Protein AF-E9PGC7-F1 (afdb_monomer_lite)

Secondary structure (DSSP, 8-state):
--HHHHHTSHHHHHHHHHHHHHHHHHHHHHHHHHHHHHHHHHHHHHHHHHHHHHTTTTTGGGS-TTSHHHHHHHHHHHHHHHHHHHHHHHHHHHIIIIIHHHHHHHHHHHHTT-

Radius of gyration: 25.27 Å; chains: 1; bounding box: 54×30×70 Å

Foldseek 3Di:
DCPVVCLPDPVNVVVVVVVLVVVLVVLVVVLVVLLVLLVVLLVQLVVLQCVLPVPVPPDLPPDDCPDPVNVVVPVVSVVSNVSSVVSNVVSVCSVVPVSVVSVVVSVVSVVVVD

pLDDT: mean 88.59, std 13.6, range [52.53, 98.81]

Organism: Homo sapiens (NCBI:txid9606)

Sequence (114 aa):
MGFSSELCSPQGHGVLQQMQEAELRLLEGMRKWMAQRVKSDREYAGLLHHMSLQDSGGQSRAISPDSPISQSWAEITSQTEGLSRLLRQHAEDLNSGPLSKLSLLIRERQQLRK

Structure (mmCIF, N/CA/C/O backbone):
data_AF-E9PGC7-F1
#
_entry.id   AF-E9PGC7-F1
#
loop_
_atom_site.group_PDB
_atom_site.id
_atom_site.type_symbol
_atom_site.label_atom_id
_atom_site.label_alt_id
_atom_site.label_comp_id
_atom_site.label_asym_id
_atom_site.label_entity_id
_atom_site.label_seq_id
_atom_site.pdbx_PDB_ins_code
_atom_site.Cartn_x
_atom_site.Cartn_y
_atom_site.Cartn_z
_atom_site.occupancy
_atom_site.B_iso_or_equiv
_a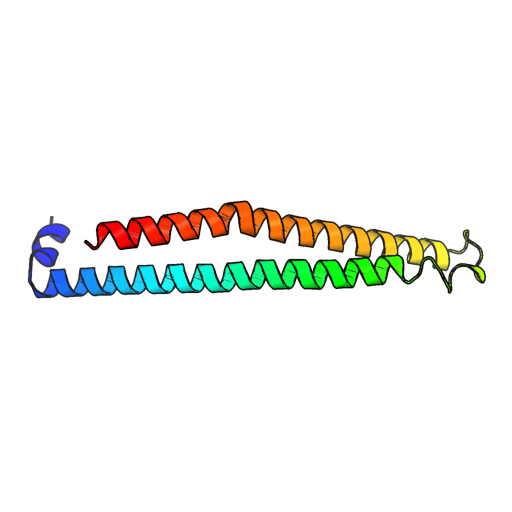tom_site.auth_seq_id
_atom_site.auth_comp_id
_atom_site.auth_asym_id
_atom_site.auth_atom_id
_atom_site.pdbx_PDB_model_num
ATOM 1 N N . MET A 1 1 ? -26.888 -21.642 27.583 1.00 54.94 1 MET A N 1
ATOM 2 C CA . MET A 1 1 ? -26.100 -20.813 26.643 1.00 54.94 1 MET A CA 1
ATOM 3 C C . MET A 1 1 ? -25.238 -19.863 27.477 1.00 54.94 1 MET A C 1
ATOM 5 O O . MET A 1 1 ? -25.781 -18.901 27.998 1.00 54.94 1 MET A O 1
ATOM 9 N N . GLY A 1 2 ? -23.956 -20.182 27.707 1.00 64.19 2 GLY A N 1
ATOM 10 C CA . GLY A 1 2 ? -23.105 -19.515 28.720 1.00 64.19 2 GLY A CA 1
ATOM 11 C C . GLY A 1 2 ? -22.429 -18.208 28.282 1.00 64.19 2 GLY A C 1
ATOM 12 O O . GLY A 1 2 ? -22.041 -17.407 29.126 1.00 64.19 2 GLY A O 1
ATOM 13 N N . PHE A 1 3 ? -22.362 -17.943 26.971 1.00 65.38 3 PHE A N 1
ATOM 14 C CA . PHE A 1 3 ? -21.644 -16.781 26.428 1.00 65.38 3 PHE A CA 1
ATOM 15 C C . PHE A 1 3 ? -22.186 -15.446 26.961 1.00 65.38 3 PHE A C 1
ATOM 17 O O . PHE A 1 3 ? -21.422 -14.553 27.287 1.00 65.38 3 PHE A O 1
ATOM 24 N N . SER A 1 4 ? -23.506 -15.314 27.121 1.00 65.81 4 SER A N 1
ATOM 25 C CA . SER A 1 4 ? -24.095 -14.080 27.654 1.00 65.81 4 SER A CA 1
ATOM 26 C C . SER A 1 4 ? -23.992 -13.977 29.179 1.00 65.81 4 SER A C 1
ATOM 28 O O . SER A 1 4 ? -23.836 -12.875 29.690 1.00 65.81 4 SER A O 1
ATOM 30 N N . SER A 1 5 ? -24.076 -15.086 29.924 1.00 67.69 5 SER A N 1
ATOM 31 C CA . SER A 1 5 ? -24.095 -15.042 31.395 1.00 67.69 5 SER A CA 1
ATOM 32 C C . SER A 1 5 ? -22.724 -14.738 31.999 1.00 67.69 5 SER A C 1
ATOM 34 O O . SER A 1 5 ? -22.646 -14.041 33.005 1.00 67.69 5 SER A O 1
ATOM 36 N N . GLU A 1 6 ? -21.645 -15.224 31.380 1.00 67.50 6 GLU A N 1
ATOM 37 C CA . GLU A 1 6 ? -20.268 -14.994 31.846 1.00 67.50 6 GLU A CA 1
ATOM 38 C C . GLU A 1 6 ? -19.797 -13.554 31.571 1.00 67.50 6 GLU A C 1
ATOM 40 O O . GLU A 1 6 ? -19.072 -12.957 32.373 1.00 67.50 6 GLU A O 1
ATOM 45 N N . LEU A 1 7 ? -20.285 -12.956 30.478 1.00 67.69 7 LEU A N 1
ATOM 46 C CA . LEU A 1 7 ? -19.952 -11.596 30.048 1.00 67.69 7 LEU A CA 1
ATOM 47 C C . LEU A 1 7 ? -20.733 -10.498 30.788 1.00 67.69 7 LEU A C 1
ATOM 49 O O . LEU A 1 7 ? -20.253 -9.371 30.871 1.00 67.69 7 LEU A O 1
ATOM 53 N N . CYS A 1 8 ? -21.896 -10.819 31.367 1.00 70.19 8 CYS A N 1
ATOM 54 C CA . CYS A 1 8 ? -22.685 -9.888 32.188 1.00 70.19 8 CYS A CA 1
ATOM 55 C C . CYS A 1 8 ?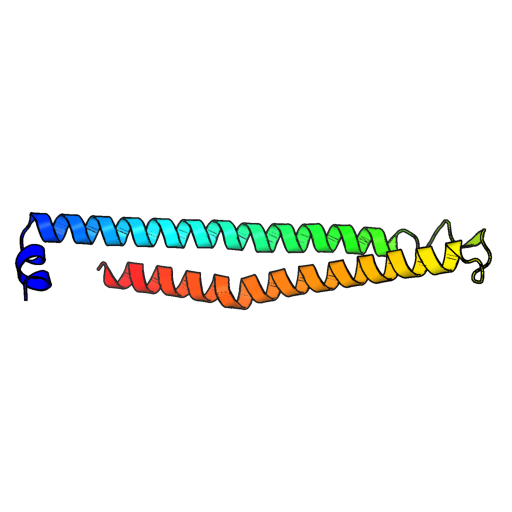 -22.087 -9.627 33.584 1.00 70.19 8 CYS A C 1
ATOM 57 O O . CYS A 1 8 ? -22.640 -8.839 34.351 1.00 70.19 8 CYS A O 1
ATOM 59 N N . SER A 1 9 ? -20.976 -10.278 33.933 1.00 78.94 9 SER A N 1
ATOM 60 C CA . SER A 1 9 ? -20.236 -9.995 35.163 1.00 78.94 9 SER A CA 1
ATOM 61 C C . SER A 1 9 ? -19.317 -8.769 34.998 1.00 78.94 9 SER A C 1
ATOM 63 O O . SER A 1 9 ? -18.864 -8.484 33.888 1.00 78.94 9 SER A O 1
ATOM 65 N N . PRO A 1 10 ? -18.953 -8.062 36.085 1.00 76.25 10 PRO A N 1
ATOM 66 C CA . PRO A 1 10 ? -17.975 -6.970 36.019 1.00 76.25 10 PRO A CA 1
ATOM 67 C C . PRO A 1 10 ? -16.620 -7.402 35.433 1.00 76.25 10 PRO A C 1
ATOM 69 O O . PRO A 1 10 ? -15.975 -6.641 34.714 1.00 76.25 10 PRO A O 1
ATOM 72 N N . GLN A 1 11 ? -16.199 -8.642 35.707 1.00 80.75 11 GLN A N 1
ATOM 73 C CA . GLN A 1 11 ? -14.982 -9.228 35.136 1.00 80.75 11 GLN A CA 1
ATOM 74 C C . GLN A 1 11 ? -15.139 -9.501 33.635 1.00 80.75 11 GLN A C 1
ATOM 76 O O . GLN A 1 11 ? -14.252 -9.148 32.859 1.00 80.75 11 GLN A O 1
ATOM 81 N N . GLY A 1 12 ? -16.282 -10.048 33.214 1.00 81.75 12 GLY A N 1
ATOM 82 C CA . GLY A 1 12 ? -16.617 -10.264 31.806 1.00 81.75 12 GLY A CA 1
ATOM 83 C C . GLY A 1 12 ? -16.643 -8.967 30.994 1.00 81.75 12 GLY A C 1
ATOM 84 O O . GLY A 1 12 ? -16.056 -8.906 29.913 1.00 81.75 12 GLY A O 1
ATOM 85 N N . HIS A 1 13 ? -17.216 -7.897 31.552 1.00 83.94 13 HIS A N 1
ATOM 86 C CA . HIS A 1 13 ? -17.191 -6.562 30.948 1.00 83.94 13 HIS A CA 1
ATOM 87 C C . HIS A 1 13 ? -15.755 -6.054 30.730 1.00 83.94 13 HIS A C 1
ATOM 89 O O . HIS A 1 13 ? -15.417 -5.574 29.647 1.00 83.94 13 HIS A O 1
ATOM 95 N N . GLY A 1 14 ? -14.884 -6.195 31.736 1.00 85.94 14 GLY A N 1
ATOM 96 C CA . GLY A 1 14 ? -13.479 -5.787 31.635 1.00 85.94 14 GLY A CA 1
ATOM 97 C C . GLY A 1 14 ? -12.710 -6.528 30.536 1.00 85.94 14 GLY A C 1
ATOM 98 O O . GLY A 1 14 ? -11.950 -5.909 29.791 1.00 85.94 14 GLY A O 1
ATOM 99 N N . VAL A 1 15 ? -12.941 -7.835 30.384 1.00 87.06 15 VAL A N 1
ATOM 100 C CA . VAL A 1 15 ? -12.307 -8.651 29.332 1.00 87.06 15 VAL A CA 1
ATOM 101 C C . VAL A 1 15 ? -12.760 -8.215 27.934 1.00 87.06 15 VAL A C 1
ATOM 103 O O . VAL A 1 15 ? -11.926 -8.082 27.036 1.00 87.06 15 VAL A O 1
ATOM 106 N N . LEU A 1 16 ? -14.050 -7.921 27.741 1.00 87.38 16 LEU A N 1
ATOM 107 C CA . LEU A 1 16 ? -14.562 -7.419 26.459 1.00 87.38 16 LEU A CA 1
ATOM 108 C C . LEU A 1 16 ? -13.962 -6.066 26.086 1.00 87.38 16 LEU A C 1
ATOM 110 O O . LEU A 1 16 ? -13.571 -5.858 24.937 1.00 87.38 16 LEU A O 1
ATOM 114 N N . GLN A 1 17 ? -13.844 -5.158 27.054 1.00 88.50 17 GLN A N 1
ATOM 115 C CA . GLN A 1 17 ? -13.247 -3.849 26.821 1.00 88.50 17 GLN A CA 1
ATOM 116 C C . GLN A 1 17 ? -11.771 -3.968 26.408 1.00 88.50 17 GLN A C 1
ATOM 118 O O . GLN A 1 17 ? -11.340 -3.323 25.450 1.00 88.50 17 GLN A O 1
ATOM 123 N N . GLN A 1 18 ? -11.008 -4.848 27.064 1.00 91.69 18 GLN A N 1
ATOM 124 C CA . GLN A 1 18 ? -9.619 -5.129 26.685 1.00 91.69 18 GLN A CA 1
ATOM 125 C C . GLN A 1 18 ? -9.512 -5.744 25.284 1.00 91.69 18 GLN A C 1
ATOM 127 O O . GLN A 1 18 ? -8.617 -5.378 24.518 1.00 91.69 18 GLN A O 1
ATOM 132 N N . MET A 1 19 ? -10.428 -6.646 24.922 1.00 92.06 19 MET A N 1
ATOM 133 C CA . MET A 1 19 ? -10.482 -7.237 23.584 1.00 92.06 19 MET A CA 1
ATOM 134 C C . MET A 1 19 ? -10.751 -6.174 22.510 1.00 92.06 19 MET A C 1
ATOM 136 O O . MET A 1 19 ? -10.048 -6.141 21.501 1.00 92.06 19 MET A O 1
ATOM 140 N N . GLN A 1 20 ? -11.703 -5.264 22.736 1.00 92.12 20 GLN A N 1
ATOM 141 C CA . GLN A 1 20 ? -11.982 -4.149 21.821 1.00 92.12 20 GLN A CA 1
ATOM 142 C C . GLN A 1 20 ? -10.773 -3.212 21.665 1.00 92.12 20 GLN A C 1
ATOM 144 O O . GLN A 1 20 ? -10.479 -2.733 20.569 1.00 92.12 20 GLN A O 1
ATOM 149 N N . GLU A 1 21 ? -10.033 -2.960 22.747 1.00 94.25 21 GLU A N 1
ATOM 150 C CA . GLU A 1 21 ? -8.793 -2.179 22.703 1.00 94.25 21 GLU A CA 1
ATOM 151 C C . GLU A 1 21 ? -7.673 -2.886 21.943 1.00 94.25 21 GLU A C 1
ATOM 153 O O . GLU A 1 21 ? -6.902 -2.235 21.234 1.00 94.25 21 GLU A O 1
ATOM 158 N N . ALA A 1 22 ? -7.558 -4.205 22.092 1.00 96.31 22 ALA A N 1
ATOM 159 C CA . ALA A 1 22 ? -6.603 -5.007 21.341 1.00 96.31 22 ALA A CA 1
ATOM 160 C C . ALA A 1 22 ? -6.947 -5.027 19.843 1.00 96.31 22 ALA A C 1
ATOM 162 O O . ALA A 1 22 ? -6.054 -4.833 19.018 1.00 96.31 22 ALA A O 1
ATOM 163 N N . GLU A 1 23 ? -8.229 -5.177 19.492 1.00 96.38 23 GLU A N 1
ATOM 164 C CA . GLU A 1 23 ? -8.718 -5.101 18.110 1.00 96.38 23 GLU A CA 1
ATOM 165 C C . GLU A 1 23 ? -8.379 -3.742 17.481 1.00 96.38 23 GLU A C 1
ATOM 167 O O . GLU A 1 23 ? -7.768 -3.689 16.416 1.00 96.38 23 GLU A O 1
ATOM 172 N N . LEU A 1 24 ? -8.685 -2.632 18.159 1.00 96.81 24 LEU A N 1
ATOM 173 C CA . LEU A 1 24 ? -8.361 -1.293 17.657 1.00 96.81 24 LEU A CA 1
ATOM 174 C C . LEU A 1 24 ? -6.854 -1.090 17.463 1.00 96.81 24 LEU A C 1
ATOM 176 O O . LEU A 1 24 ? -6.437 -0.579 16.422 1.00 96.81 24 LEU A O 1
ATOM 180 N N . ARG A 1 25 ? -6.025 -1.533 18.418 1.00 97.69 25 ARG A N 1
ATOM 181 C CA . ARG A 1 25 ? -4.560 -1.465 18.287 1.00 97.69 25 ARG A CA 1
ATOM 182 C C . ARG A 1 25 ? -4.053 -2.268 17.091 1.00 97.69 25 ARG A C 1
ATOM 184 O O . ARG A 1 25 ? -3.173 -1.788 16.374 1.00 97.69 25 ARG A O 1
ATOM 191 N N . LEU A 1 26 ? -4.611 -3.455 16.849 1.00 98.19 26 LEU A N 1
ATOM 192 C CA . LEU A 1 26 ? -4.285 -4.268 15.679 1.00 98.19 26 LEU A CA 1
ATOM 193 C C . LEU A 1 26 ? -4.638 -3.529 14.383 1.00 98.19 26 LEU A C 1
ATOM 195 O O . LEU A 1 26 ? -3.779 -3.384 13.512 1.00 98.19 26 LEU A O 1
ATOM 199 N N . LEU A 1 27 ? -5.865 -3.013 14.272 1.00 98.31 27 LEU A N 1
ATOM 200 C CA . LEU A 1 27 ? -6.325 -2.294 13.081 1.00 98.31 27 LEU A CA 1
ATOM 201 C C . LEU A 1 27 ? -5.474 -1.043 12.809 1.00 98.31 27 LEU A C 1
ATOM 203 O O . LEU A 1 27 ? -5.092 -0.781 11.668 1.00 98.31 27 LEU A O 1
ATOM 207 N N . GLU A 1 28 ? -5.110 -0.287 13.845 1.00 98.38 28 GLU A N 1
ATOM 208 C CA . GLU A 1 28 ? -4.209 0.859 13.711 1.00 98.38 28 GLU A CA 1
ATOM 209 C C . GLU A 1 28 ? -2.800 0.456 13.268 1.00 98.38 28 GLU A C 1
ATOM 211 O O . GLU A 1 28 ? -2.195 1.156 12.448 1.00 98.38 28 GLU A O 1
ATOM 216 N N . GLY A 1 29 ? -2.285 -0.663 13.783 1.00 98.69 29 GLY A N 1
ATOM 217 C CA . GLY A 1 29 ? -1.022 -1.252 13.347 1.00 98.69 29 GLY A CA 1
ATOM 218 C C . GLY A 1 29 ? -1.052 -1.611 11.862 1.00 98.69 29 GLY A C 1
ATOM 219 O O . GLY A 1 29 ? -0.176 -1.187 11.106 1.00 98.69 29 GLY A O 1
ATOM 220 N N . MET A 1 30 ? -2.111 -2.295 11.419 1.00 98.62 30 MET A N 1
ATOM 221 C CA . MET A 1 30 ? -2.326 -2.634 10.010 1.00 98.62 30 MET A CA 1
ATOM 222 C C . MET A 1 30 ? -2.408 -1.380 9.134 1.00 98.62 30 MET A C 1
ATOM 224 O O . MET A 1 30 ? -1.776 -1.326 8.082 1.00 98.62 30 MET A O 1
ATOM 228 N N . ARG A 1 31 ? -3.108 -0.331 9.588 1.00 98.69 31 ARG A N 1
ATOM 229 C CA . ARG A 1 31 ? -3.225 0.938 8.855 1.00 98.69 31 ARG A CA 1
ATOM 230 C C . ARG A 1 31 ? -1.863 1.596 8.656 1.00 98.69 31 ARG A C 1
ATOM 232 O O . ARG A 1 31 ? -1.553 2.023 7.547 1.00 98.69 31 ARG A O 1
ATOM 239 N N . LYS A 1 32 ? -1.049 1.677 9.714 1.00 98.62 32 LYS A N 1
ATOM 240 C CA . LYS A 1 32 ? 0.306 2.248 9.643 1.00 98.62 32 LYS A CA 1
ATOM 241 C C . LYS A 1 32 ? 1.190 1.452 8.684 1.00 98.62 32 LYS A C 1
ATOM 243 O O . LYS A 1 32 ? 1.871 2.051 7.857 1.00 98.62 32 LYS A O 1
ATOM 248 N N . TRP A 1 33 ? 1.139 0.123 8.761 1.00 98.50 33 TRP A N 1
ATOM 249 C CA . TRP A 1 33 ? 1.900 -0.748 7.868 1.00 98.50 33 TRP A CA 1
ATOM 250 C C . TRP A 1 33 ? 1.489 -0.568 6.401 1.00 98.50 33 TRP A C 1
ATOM 252 O O . TRP A 1 33 ? 2.347 -0.354 5.549 1.00 98.50 33 TRP A O 1
ATOM 262 N N . MET A 1 34 ? 0.186 -0.570 6.102 1.00 98.75 34 MET A N 1
ATOM 263 C CA . MET A 1 34 ? -0.321 -0.374 4.739 1.00 98.75 34 MET A CA 1
ATOM 264 C C . MET A 1 34 ? 0.045 1.008 4.191 1.00 98.75 34 MET A C 1
ATOM 266 O O . MET A 1 34 ? 0.486 1.112 3.051 1.00 98.75 34 MET A O 1
ATOM 270 N N . ALA A 1 35 ? -0.075 2.065 5.000 1.00 98.62 35 ALA A N 1
ATOM 271 C CA . ALA A 1 35 ? 0.335 3.410 4.599 1.00 98.62 3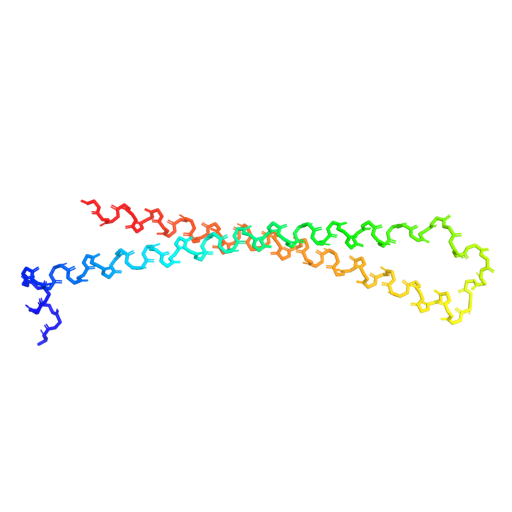5 ALA A CA 1
ATOM 272 C C . ALA A 1 35 ? 1.834 3.475 4.259 1.00 98.62 35 ALA A C 1
ATOM 274 O O . ALA A 1 35 ? 2.219 4.079 3.256 1.00 98.62 35 ALA A O 1
ATOM 275 N N . GLN A 1 36 ? 2.676 2.807 5.052 1.00 98.75 36 GLN A N 1
ATOM 276 C CA . GLN A 1 36 ? 4.101 2.701 4.755 1.00 98.75 36 GLN A CA 1
ATOM 277 C C . GLN A 1 36 ? 4.353 1.899 3.473 1.00 98.75 36 GLN A C 1
ATOM 279 O O . GLN A 1 36 ? 5.184 2.302 2.664 1.00 98.75 36 GLN A O 1
ATOM 284 N N . ARG A 1 37 ? 3.612 0.808 3.247 1.00 98.50 37 ARG A N 1
ATOM 285 C CA . ARG A 1 37 ? 3.717 0.003 2.025 1.00 98.50 37 ARG A CA 1
ATOM 286 C C . ARG A 1 37 ? 3.385 0.819 0.773 1.00 98.50 37 ARG A C 1
ATOM 288 O O . ARG A 1 37 ? 4.167 0.790 -0.169 1.00 98.50 37 ARG A O 1
ATOM 295 N N . VAL A 1 38 ? 2.304 1.609 0.799 1.00 98.81 38 VAL A N 1
ATOM 296 C CA . VAL A 1 38 ? 1.944 2.550 -0.283 1.00 98.81 38 VAL A CA 1
ATOM 297 C C . VAL A 1 38 ? 3.096 3.511 -0.575 1.00 98.81 38 VAL A C 1
ATOM 299 O O . VAL A 1 38 ? 3.463 3.712 -1.732 1.00 98.81 38 VAL A O 1
ATOM 302 N N . LYS A 1 39 ? 3.682 4.110 0.469 1.00 98.69 39 LYS A N 1
ATOM 303 C CA . LYS A 1 39 ? 4.801 5.046 0.323 1.00 98.69 39 LYS A CA 1
ATOM 304 C C . LYS A 1 39 ? 6.015 4.369 -0.321 1.00 98.69 39 LYS A C 1
ATOM 306 O O . LYS A 1 39 ? 6.522 4.869 -1.321 1.00 98.69 39 LYS A O 1
ATOM 311 N N . SER A 1 40 ? 6.431 3.222 0.212 1.00 98.56 40 SER A N 1
ATOM 312 C CA . SER A 1 40 ? 7.583 2.475 -0.296 1.00 98.56 40 SER A CA 1
ATOM 313 C C . SER A 1 40 ? 7.387 1.996 -1.737 1.00 98.56 40 SER A C 1
ATOM 315 O O . SER A 1 40 ? 8.327 2.069 -2.523 1.00 98.56 40 SER A O 1
ATOM 317 N N . ASP A 1 41 ? 6.179 1.571 -2.115 1.00 98.69 41 ASP A N 1
ATOM 318 C CA . ASP A 1 41 ? 5.888 1.154 -3.492 1.00 98.69 41 ASP A CA 1
ATOM 319 C C . ASP A 1 41 ? 5.963 2.325 -4.475 1.00 98.69 41 ASP A C 1
ATOM 321 O O . ASP A 1 41 ? 6.557 2.186 -5.543 1.00 98.69 41 ASP A O 1
ATOM 325 N N . ARG A 1 42 ? 5.445 3.505 -4.106 1.00 98.75 42 ARG A N 1
ATOM 326 C CA . ARG A 1 42 ? 5.564 4.718 -4.936 1.00 98.75 42 ARG A CA 1
ATOM 327 C C . ARG A 1 42 ? 7.014 5.164 -5.103 1.00 98.75 42 ARG A C 1
ATOM 329 O O . ARG A 1 42 ? 7.413 5.513 -6.214 1.00 98.75 42 ARG A O 1
ATOM 336 N N . GLU A 1 43 ? 7.785 5.158 -4.018 1.00 98.69 43 GLU A N 1
ATOM 337 C CA . GLU A 1 43 ? 9.204 5.524 -4.035 1.00 98.69 43 GLU A CA 1
ATOM 338 C C . GLU A 1 43 ? 10.005 4.560 -4.915 1.00 98.69 43 GLU A C 1
ATOM 340 O O . GLU A 1 43 ? 10.723 4.996 -5.816 1.00 98.69 43 GLU A O 1
ATOM 345 N N . TYR A 1 44 ? 9.826 3.251 -4.723 1.00 98.62 44 TYR A N 1
ATOM 346 C CA . TYR A 1 44 ? 10.546 2.243 -5.493 1.00 98.62 44 TYR A CA 1
ATOM 347 C C . TYR A 1 44 ? 10.146 2.247 -6.973 1.00 98.62 44 TYR A C 1
ATOM 349 O O . TYR A 1 44 ? 11.017 2.228 -7.843 1.00 98.62 44 TYR A O 1
ATOM 357 N N . ALA A 1 45 ? 8.851 2.385 -7.279 1.00 98.62 45 ALA A N 1
ATOM 358 C CA . ALA A 1 45 ? 8.378 2.588 -8.646 1.00 98.62 45 ALA A CA 1
ATOM 359 C C . ALA A 1 45 ? 9.036 3.813 -9.302 1.00 98.62 45 ALA A C 1
ATOM 361 O O . ALA A 1 45 ? 9.463 3.741 -10.454 1.00 98.62 45 ALA A O 1
ATOM 362 N N . GLY A 1 46 ? 9.153 4.931 -8.575 1.00 98.06 46 GLY A N 1
ATOM 363 C CA . GLY A 1 46 ? 9.837 6.134 -9.055 1.00 98.06 46 GLY A CA 1
ATOM 364 C C . GLY A 1 46 ? 11.307 5.888 -9.405 1.00 98.06 46 GLY A C 1
ATOM 365 O O . GLY A 1 46 ? 11.758 6.312 -10.465 1.00 98.06 46 GLY A O 1
ATOM 366 N N . LEU A 1 47 ? 12.035 5.149 -8.563 1.00 97.81 47 LEU A N 1
ATOM 367 C CA . LEU A 1 47 ? 13.433 4.792 -8.824 1.00 97.81 47 LEU A CA 1
ATOM 368 C C . LEU A 1 47 ? 13.584 3.901 -10.066 1.00 97.81 47 LEU A C 1
ATOM 370 O O . LEU A 1 47 ? 14.443 4.172 -10.903 1.00 97.81 47 LEU A O 1
ATOM 374 N N . LEU A 1 48 ? 12.728 2.886 -10.222 1.00 97.00 48 LEU A N 1
ATOM 375 C CA . LEU A 1 48 ? 12.739 2.011 -11.402 1.00 97.00 48 LEU A CA 1
ATOM 376 C C . LEU A 1 48 ? 12.410 2.773 -12.692 1.00 97.00 48 LEU A C 1
ATOM 378 O O . LEU A 1 48 ? 13.034 2.531 -13.721 1.00 97.00 48 LEU A O 1
ATOM 382 N N . HIS A 1 49 ? 11.476 3.725 -12.631 1.00 96.19 49 HIS A N 1
ATOM 383 C CA . HIS A 1 49 ? 11.142 4.578 -13.772 1.00 96.19 49 HIS A CA 1
ATOM 384 C C . HIS A 1 49 ? 12.319 5.471 -14.181 1.00 96.19 49 HIS A C 1
ATOM 386 O O . HIS A 1 49 ? 12.624 5.621 -15.356 1.00 96.19 49 HIS A O 1
ATOM 392 N N . HIS A 1 50 ? 13.029 6.060 -13.217 1.00 94.31 50 HIS A N 1
ATOM 393 C CA . HIS A 1 50 ? 14.226 6.836 -13.544 1.00 94.31 50 HIS A CA 1
ATOM 394 C C . HIS A 1 50 ? 15.317 5.959 -14.164 1.00 94.31 50 HIS A C 1
ATOM 396 O O . HIS A 1 50 ? 15.938 6.368 -15.143 1.00 94.31 50 HIS A O 1
ATOM 402 N N . MET A 1 51 ? 15.511 4.744 -13.642 1.00 92.31 51 MET A N 1
ATOM 403 C CA . MET A 1 51 ? 16.471 3.784 -14.186 1.00 92.31 51 MET A CA 1
ATOM 404 C C . MET A 1 51 ? 16.131 3.377 -15.627 1.00 92.31 51 MET A C 1
ATOM 406 O O . MET A 1 51 ? 17.036 3.308 -16.456 1.00 92.31 51 MET A O 1
ATOM 410 N N . SER A 1 52 ? 14.851 3.153 -15.949 1.00 90.31 52 SER A N 1
ATOM 411 C CA . SER A 1 52 ? 14.432 2.790 -17.310 1.00 90.31 52 SER A CA 1
ATOM 412 C C . SER A 1 52 ? 14.680 3.921 -18.321 1.00 90.31 52 SER A C 1
ATOM 414 O O . SER A 1 52 ? 15.038 3.667 -19.470 1.00 90.31 52 SER A O 1
ATOM 416 N N . LEU A 1 53 ? 14.556 5.181 -17.893 1.00 86.25 53 LEU A N 1
ATOM 417 C CA . LEU A 1 53 ? 14.764 6.351 -18.749 1.00 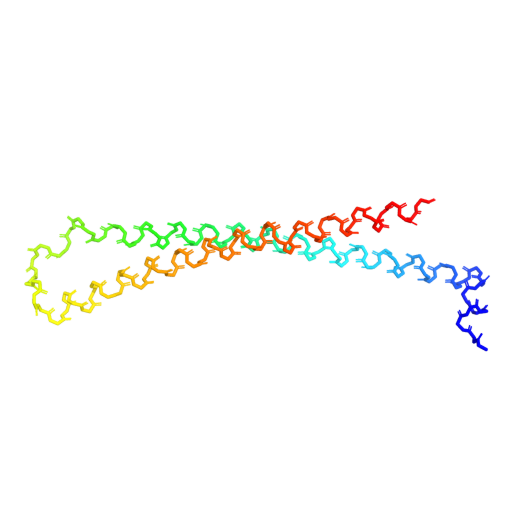86.25 53 LEU A CA 1
ATOM 418 C C . LEU A 1 53 ? 16.242 6.716 -18.944 1.00 86.25 53 LEU A C 1
ATOM 420 O O . LEU A 1 53 ? 16.615 7.196 -20.017 1.00 86.25 53 LEU A O 1
ATOM 424 N N . GLN A 1 54 ? 17.085 6.497 -17.930 1.00 79.50 54 GLN A N 1
ATOM 425 C CA . GLN A 1 54 ? 18.476 6.963 -17.917 1.00 79.50 54 GLN A CA 1
ATOM 426 C C . GLN A 1 54 ? 19.334 6.348 -19.038 1.00 79.50 54 GLN A C 1
ATOM 428 O O . GLN A 1 54 ? 20.306 6.969 -19.471 1.00 79.50 54 GLN A O 1
ATOM 433 N N . ASP A 1 55 ? 18.948 5.186 -19.570 1.00 64.00 55 ASP A N 1
ATOM 434 C CA . ASP A 1 55 ? 19.722 4.480 -20.599 1.00 64.00 55 ASP A CA 1
ATOM 435 C C . ASP A 1 55 ? 19.279 4.740 -22.047 1.00 64.00 55 ASP A C 1
ATOM 437 O O . ASP A 1 55 ? 19.920 4.310 -23.007 1.00 64.00 55 ASP A O 1
ATOM 441 N N . SER A 1 56 ? 18.227 5.543 -22.230 1.00 58.34 56 SER A N 1
ATOM 442 C CA . SER A 1 56 ? 17.796 5.986 -23.563 1.00 58.34 56 SER A CA 1
ATOM 443 C C . SER A 1 56 ? 18.791 6.972 -24.208 1.00 58.34 56 SER A C 1
ATOM 445 O O . SER A 1 56 ? 18.705 7.248 -25.404 1.00 58.34 56 SER A O 1
ATOM 447 N N . GLY A 1 57 ? 19.724 7.541 -23.429 1.00 53.88 57 GLY A N 1
ATOM 448 C CA . GLY A 1 57 ? 20.533 8.698 -23.834 1.00 53.88 57 GLY A CA 1
ATOM 449 C C . GLY A 1 57 ? 22.016 8.458 -24.151 1.00 53.88 57 GLY A C 1
ATOM 450 O O . GLY A 1 57 ? 22.610 9.312 -24.808 1.00 53.88 57 GLY A O 1
ATOM 451 N N . GLY A 1 58 ? 22.637 7.354 -23.710 1.00 53.91 58 GLY A N 1
ATOM 452 C CA . GLY A 1 58 ? 24.110 7.286 -23.616 1.00 53.91 58 GLY A CA 1
ATOM 453 C C . GLY A 1 58 ? 24.802 6.085 -24.265 1.00 53.91 58 GLY A C 1
ATOM 454 O O . GLY A 1 58 ? 25.704 6.276 -25.077 1.00 53.91 58 GLY A O 1
ATOM 455 N N . GLN A 1 59 ? 24.416 4.851 -23.920 1.00 53.06 59 GLN A N 1
ATOM 456 C CA . GLN A 1 59 ? 25.228 3.661 -24.240 1.00 53.06 59 GLN A CA 1
ATOM 457 C C . GLN A 1 59 ? 24.786 2.913 -25.506 1.00 53.06 59 GLN A C 1
ATOM 459 O O . GLN A 1 59 ? 25.608 2.294 -26.180 1.00 53.06 59 GLN A O 1
ATOM 464 N N . SER A 1 60 ? 23.517 3.038 -25.902 1.00 52.53 60 SER A N 1
ATOM 465 C CA . SER A 1 60 ? 22.958 2.330 -27.066 1.00 52.53 60 SER A CA 1
ATOM 466 C C . SER A 1 60 ? 23.498 2.822 -28.425 1.00 52.53 60 SER A C 1
ATOM 468 O O . SER A 1 60 ? 23.380 2.138 -29.434 1.00 52.53 60 SER A O 1
ATOM 470 N N . ARG A 1 61 ? 24.160 3.988 -28.485 1.00 54.75 61 ARG A N 1
ATOM 471 C CA . ARG A 1 61 ? 24.662 4.551 -29.756 1.00 54.75 61 ARG A CA 1
ATOM 472 C C . ARG A 1 61 ? 25.897 3.844 -30.330 1.00 54.75 61 ARG A C 1
ATOM 474 O O . ARG A 1 61 ? 26.212 4.071 -31.493 1.00 54.75 61 ARG A O 1
ATOM 481 N N . ALA A 1 62 ? 26.601 3.031 -29.540 1.00 59.91 62 ALA A N 1
ATOM 482 C CA . ALA A 1 62 ? 27.849 2.381 -29.960 1.00 59.91 62 ALA A CA 1
ATOM 483 C C . ALA A 1 62 ? 27.675 0.921 -30.420 1.00 59.91 62 ALA A C 1
ATOM 485 O O . ALA A 1 62 ? 28.594 0.354 -31.009 1.00 59.91 62 ALA A O 1
ATOM 486 N N . ILE A 1 63 ? 26.520 0.306 -30.155 1.00 65.69 63 ILE A N 1
ATOM 487 C CA . ILE A 1 63 ? 26.243 -1.105 -30.441 1.00 65.69 63 ILE A CA 1
ATOM 488 C C . ILE A 1 63 ? 25.148 -1.171 -31.508 1.00 65.69 63 ILE A C 1
ATOM 490 O O . ILE A 1 63 ? 24.184 -0.411 -31.449 1.00 65.69 63 ILE A O 1
ATOM 494 N N . SER A 1 64 ? 25.281 -2.068 -32.490 1.00 76.00 64 SER A N 1
ATOM 495 C CA . SER A 1 64 ? 24.240 -2.228 -33.506 1.00 76.00 64 SER A CA 1
ATOM 496 C C . SER A 1 64 ? 22.898 -2.613 -32.855 1.00 76.00 64 SER A C 1
ATOM 498 O O . SER A 1 64 ? 22.872 -3.478 -31.968 1.00 76.00 64 SER A O 1
ATOM 500 N N . PRO A 1 65 ? 21.780 -2.006 -33.294 1.00 72.25 65 PRO A N 1
ATOM 501 C CA . PRO A 1 65 ? 20.451 -2.301 -32.754 1.00 72.25 65 PRO A CA 1
ATOM 502 C C . PRO A 1 65 ? 20.036 -3.768 -32.959 1.00 72.25 65 PRO A C 1
ATOM 504 O O . PRO A 1 65 ? 19.282 -4.314 -32.160 1.00 72.25 65 PRO A O 1
ATOM 507 N N . ASP A 1 66 ? 20.599 -4.438 -33.968 1.00 80.38 66 ASP A N 1
ATOM 508 C CA . ASP A 1 66 ? 20.365 -5.862 -34.239 1.00 80.38 66 ASP A CA 1
ATOM 509 C C . ASP A 1 66 ? 21.260 -6.804 -33.421 1.00 80.38 66 ASP A C 1
ATOM 511 O O . ASP A 1 66 ? 21.170 -8.025 -33.556 1.00 80.38 66 ASP A O 1
ATOM 515 N N . SER A 1 67 ? 22.159 -6.278 -32.582 1.00 88.75 67 SER A N 1
ATOM 516 C CA . SER A 1 67 ? 22.969 -7.147 -31.732 1.00 88.75 67 SER A CA 1
ATOM 517 C C . SER A 1 67 ? 22.092 -7.841 -30.674 1.00 88.75 67 SER A C 1
ATOM 519 O O . SER A 1 67 ? 21.229 -7.200 -30.063 1.00 88.75 67 SER A O 1
ATOM 521 N N . PRO A 1 68 ? 22.356 -9.122 -30.358 1.00 89.12 68 PRO A N 1
ATOM 522 C CA . PRO A 1 68 ? 21.648 -9.828 -29.288 1.00 89.12 68 PRO A CA 1
ATOM 523 C C . PRO A 1 68 ? 21.739 -9.120 -27.928 1.00 89.12 68 PRO A C 1
ATOM 525 O O . PRO A 1 68 ? 20.816 -9.194 -27.118 1.00 89.12 68 PRO A O 1
ATOM 528 N N . ILE A 1 69 ? 22.846 -8.407 -27.686 1.00 87.62 69 ILE A N 1
ATOM 529 C CA . ILE A 1 69 ? 23.068 -7.627 -26.464 1.00 87.62 69 ILE A CA 1
ATOM 530 C C . ILE A 1 69 ? 22.123 -6.422 -26.424 1.00 87.62 69 ILE A C 1
ATOM 532 O O . ILE A 1 69 ? 21.474 -6.208 -25.405 1.00 87.62 69 ILE A O 1
ATOM 536 N N . SER A 1 70 ? 22.001 -5.670 -27.524 1.00 85.62 70 SER A N 1
ATOM 537 C CA . SER A 1 70 ? 21.090 -4.520 -27.614 1.00 85.62 70 SER A CA 1
ATOM 538 C C . SER A 1 70 ? 19.632 -4.940 -27.412 1.00 85.62 70 SER A C 1
ATOM 540 O O . SER A 1 70 ? 18.920 -4.326 -26.621 1.00 85.62 70 SER A O 1
ATOM 542 N N . GLN A 1 71 ? 19.214 -6.046 -28.034 1.00 88.00 71 GLN A N 1
ATOM 543 C CA . GLN A 1 71 ? 17.861 -6.589 -27.876 1.00 88.00 71 GLN A CA 1
ATOM 544 C C . GLN A 1 71 ? 17.581 -7.048 -26.440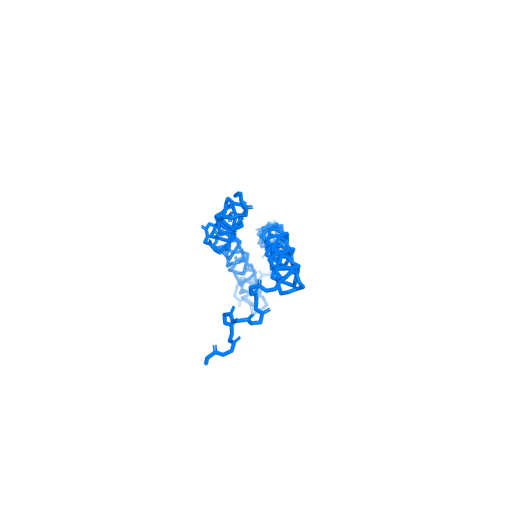 1.00 88.00 71 GLN A C 1
ATOM 546 O O . GLN A 1 71 ? 16.554 -6.690 -25.865 1.00 88.00 71 GLN A O 1
ATOM 551 N N . SER A 1 72 ? 18.513 -7.791 -25.834 1.00 90.31 72 SER A N 1
ATOM 552 C CA . SER A 1 72 ? 18.389 -8.230 -24.435 1.00 90.31 72 SER A CA 1
ATOM 553 C C . SER A 1 72 ? 18.310 -7.039 -23.482 1.00 90.31 72 SER A C 1
ATOM 555 O O . SER A 1 72 ? 17.567 -7.063 -22.503 1.00 90.31 72 SER A O 1
ATOM 557 N N . TRP A 1 73 ? 19.064 -5.979 -23.773 1.00 88.56 73 TRP A N 1
ATOM 558 C CA . TRP A 1 73 ? 19.069 -4.783 -22.951 1.00 88.56 73 TRP A CA 1
ATOM 559 C C . TRP A 1 73 ? 17.776 -3.978 -23.075 1.00 88.56 73 TRP A C 1
ATOM 561 O O . TRP A 1 73 ? 17.201 -3.597 -22.058 1.00 88.56 73 TRP A O 1
ATOM 571 N N . ALA A 1 74 ? 17.254 -3.821 -24.295 1.00 87.94 74 ALA A N 1
ATOM 572 C CA . ALA A 1 74 ? 15.949 -3.210 -24.531 1.00 87.94 74 ALA A CA 1
ATOM 573 C C . ALA A 1 74 ? 14.823 -3.949 -23.786 1.00 87.94 74 ALA A C 1
ATOM 575 O O . ALA A 1 74 ? 13.954 -3.309 -23.188 1.00 87.94 74 ALA A O 1
ATOM 576 N N . GLU A 1 75 ? 14.866 -5.284 -23.763 1.00 92.31 75 GLU A N 1
ATOM 577 C CA . GLU A 1 75 ? 13.922 -6.096 -22.994 1.00 92.31 75 GLU A CA 1
ATOM 578 C C . GLU A 1 75 ? 14.036 -5.811 -21.489 1.00 92.31 75 GLU A C 1
ATOM 580 O O . GLU A 1 75 ? 13.029 -5.547 -20.836 1.00 92.31 75 GLU A O 1
ATOM 585 N N . ILE A 1 76 ? 15.252 -5.771 -20.931 1.00 92.50 76 ILE A N 1
ATOM 586 C CA . ILE A 1 76 ? 15.463 -5.465 -19.506 1.00 92.50 76 ILE A CA 1
ATOM 587 C C . ILE A 1 76 ? 14.930 -4.071 -19.147 1.00 92.50 76 ILE A C 1
ATOM 589 O O . ILE A 1 76 ? 14.251 -3.915 -18.126 1.00 92.50 76 ILE A O 1
ATOM 593 N N . THR A 1 77 ? 15.178 -3.061 -19.982 1.00 92.31 77 THR A N 1
ATOM 594 C CA . THR A 1 77 ? 14.639 -1.708 -19.785 1.00 92.31 77 THR A CA 1
ATOM 595 C C . THR A 1 77 ? 13.108 -1.704 -19.826 1.00 92.31 77 THR A C 1
ATOM 597 O O . THR A 1 77 ? 12.470 -1.127 -18.943 1.00 92.31 77 THR A O 1
ATOM 600 N N . SER A 1 78 ? 12.511 -2.395 -20.803 1.00 93.94 78 SER A N 1
ATOM 601 C CA . SER A 1 78 ? 11.056 -2.531 -20.956 1.00 93.94 78 SER A CA 1
ATOM 602 C C . SER A 1 78 ? 10.406 -3.212 -19.745 1.00 93.94 78 SER A C 1
ATOM 604 O O . SER A 1 78 ? 9.422 -2.709 -19.197 1.00 93.94 78 SER A O 1
ATOM 606 N N . GLN A 1 79 ? 10.993 -4.311 -19.263 1.00 96.69 79 GLN A N 1
ATOM 607 C CA . GLN A 1 79 ? 10.514 -5.037 -18.084 1.00 96.69 79 GLN A CA 1
ATOM 608 C C . GLN A 1 79 ? 10.656 -4.210 -16.801 1.00 96.69 79 GLN A C 1
ATOM 610 O O . GLN A 1 79 ? 9.748 -4.193 -15.970 1.00 96.69 79 GLN A O 1
ATOM 615 N N . THR A 1 80 ? 11.756 -3.464 -16.655 1.00 96.50 80 THR A N 1
ATOM 616 C CA . THR A 1 80 ? 11.983 -2.556 -15.516 1.00 96.50 80 THR A CA 1
ATOM 617 C C . THR A 1 80 ? 10.915 -1.462 -15.458 1.00 96.50 80 THR A C 1
ATOM 619 O O . THR A 1 80 ? 10.340 -1.184 -14.403 1.00 96.50 80 THR A O 1
ATOM 622 N N . GLU A 1 81 ? 10.593 -0.880 -16.609 1.00 96.56 81 GLU A N 1
ATOM 623 C CA . GLU A 1 81 ? 9.520 0.098 -16.749 1.00 96.56 81 GLU A CA 1
ATOM 624 C C . GLU A 1 81 ? 8.130 -0.526 -16.495 1.00 96.56 81 GLU A C 1
ATOM 626 O O . GLU A 1 81 ? 7.284 0.067 -15.821 1.00 96.56 81 GLU A O 1
ATOM 631 N N . GLY A 1 82 ? 7.891 -1.751 -16.972 1.00 97.81 82 GLY A N 1
ATOM 632 C CA . GLY A 1 82 ? 6.677 -2.514 -16.673 1.00 97.81 82 GLY A CA 1
ATOM 633 C C . GLY A 1 82 ? 6.476 -2.738 -15.171 1.00 97.81 82 GLY A C 1
ATOM 634 O O . GLY A 1 82 ? 5.387 -2.487 -14.647 1.00 97.81 82 GLY A O 1
ATOM 635 N N . LEU A 1 83 ? 7.537 -3.130 -14.463 1.00 98.25 83 LEU A N 1
ATOM 636 C CA . LEU A 1 83 ? 7.526 -3.317 -13.014 1.00 98.25 83 LEU A CA 1
ATOM 637 C C . LEU A 1 83 ? 7.260 -2.004 -12.264 1.00 98.25 83 LEU A C 1
ATOM 639 O O . LEU A 1 83 ? 6.482 -1.997 -11.308 1.00 98.25 83 LEU A O 1
ATOM 643 N N . SER A 1 84 ? 7.854 -0.891 -12.708 1.00 98.56 84 SER A N 1
ATOM 644 C CA . SER A 1 84 ? 7.574 0.436 -12.145 1.00 98.56 84 SER A CA 1
ATOM 645 C C . SER A 1 84 ? 6.077 0.760 -12.181 1.00 98.56 84 SER A C 1
ATOM 647 O O . SER A 1 84 ? 5.482 1.111 -11.155 1.00 98.56 84 SER A O 1
ATOM 649 N N . ARG A 1 85 ? 5.437 0.584 -13.344 1.00 98.56 85 ARG A N 1
ATOM 650 C CA . ARG A 1 85 ? 3.997 0.828 -13.503 1.00 98.56 85 ARG A CA 1
ATOM 651 C C . ARG A 1 85 ? 3.155 -0.074 -12.608 1.00 98.56 85 ARG A C 1
ATOM 653 O O . ARG A 1 85 ? 2.230 0.420 -11.966 1.00 98.56 85 ARG A O 1
ATOM 660 N N . LEU A 1 86 ? 3.494 -1.362 -12.526 1.00 98.62 86 LEU A N 1
ATOM 661 C CA . LEU A 1 86 ? 2.784 -2.323 -11.682 1.00 98.62 86 LEU A CA 1
ATOM 662 C C . LEU A 1 86 ? 2.829 -1.921 -10.201 1.00 98.62 86 LEU A C 1
ATOM 664 O O . LEU A 1 86 ? 1.801 -1.899 -9.531 1.00 98.62 86 LEU A O 1
ATOM 668 N N . LEU A 1 87 ? 4.007 -1.552 -9.693 1.00 98.62 87 LEU A N 1
ATOM 669 C CA . LEU A 1 87 ? 4.172 -1.131 -8.299 1.00 98.62 87 LEU A CA 1
ATOM 670 C C . LEU A 1 87 ? 3.421 0.165 -7.990 1.00 98.62 87 LEU A C 1
ATOM 672 O O . LEU A 1 87 ? 2.807 0.284 -6.930 1.00 98.62 87 LEU A O 1
ATOM 676 N N . ARG A 1 88 ? 3.419 1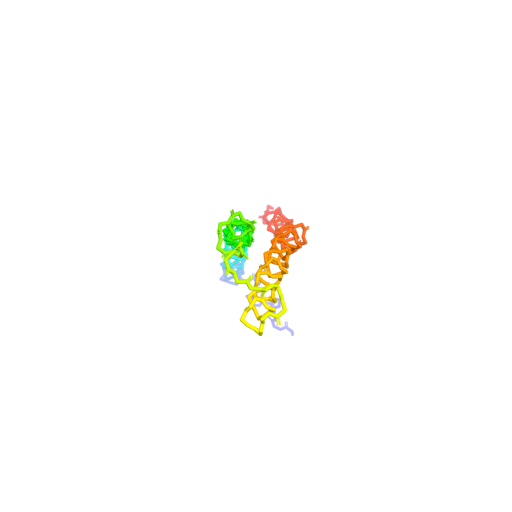.121 -8.925 1.00 98.69 88 ARG A N 1
ATOM 677 C CA . ARG A 1 88 ? 2.626 2.345 -8.779 1.00 98.69 88 ARG A CA 1
ATOM 678 C C . ARG A 1 88 ? 1.131 2.023 -8.717 1.00 98.69 88 ARG A C 1
ATOM 680 O O . ARG A 1 88 ? 0.454 2.544 -7.837 1.00 98.69 88 ARG A O 1
ATOM 687 N N . GLN A 1 89 ? 0.639 1.126 -9.573 1.00 98.69 89 GLN A N 1
ATOM 688 C CA . GLN A 1 89 ? -0.754 0.673 -9.538 1.00 98.69 89 GLN A CA 1
ATOM 689 C C . GLN A 1 89 ? -1.096 -0.010 -8.208 1.00 98.69 89 GLN A C 1
ATOM 691 O O . GLN A 1 89 ? -2.082 0.352 -7.575 1.00 98.69 89 GLN A O 1
ATOM 696 N N . HIS A 1 90 ? -0.249 -0.926 -7.727 1.00 98.38 90 HIS A N 1
ATOM 697 C CA . HIS A 1 90 ? -0.443 -1.581 -6.431 1.00 98.38 90 HIS A CA 1
ATOM 698 C C . HIS A 1 90 ? -0.526 -0.577 -5.276 1.00 98.38 90 HIS A C 1
ATOM 700 O O . HIS A 1 90 ? -1.351 -0.742 -4.376 1.00 98.38 90 HIS A O 1
ATOM 706 N N . ALA A 1 91 ? 0.296 0.476 -5.300 1.00 98.75 91 ALA A N 1
ATOM 707 C CA . ALA A 1 91 ? 0.236 1.529 -4.298 1.00 98.75 91 ALA A CA 1
ATOM 708 C C . ALA A 1 91 ? -1.105 2.281 -4.335 1.00 98.75 91 ALA A C 1
ATOM 710 O O . ALA A 1 91 ? -1.681 2.546 -3.279 1.00 98.75 91 ALA A O 1
ATOM 711 N N . GLU A 1 92 ? -1.623 2.597 -5.525 1.00 98.62 92 GLU A N 1
ATOM 712 C CA . GLU A 1 92 ? -2.924 3.260 -5.673 1.00 98.62 92 GLU A CA 1
ATOM 713 C C . GLU A 1 92 ? -4.098 2.358 -5.277 1.00 98.62 92 GLU A C 1
ATOM 715 O O . GLU A 1 92 ? -4.993 2.807 -4.555 1.00 98.62 92 GLU A O 1
ATOM 720 N N . ASP A 1 93 ? -4.081 1.084 -5.668 1.00 98.62 93 ASP A N 1
ATOM 721 C CA . ASP A 1 93 ? -5.116 0.109 -5.309 1.00 98.62 93 ASP A CA 1
ATOM 722 C C . ASP A 1 93 ? -5.151 -0.125 -3.797 1.00 98.62 93 ASP A C 1
ATOM 724 O O . ASP A 1 93 ? -6.219 -0.114 -3.178 1.00 98.62 93 ASP A O 1
ATOM 728 N N . LEU A 1 94 ? -3.975 -0.270 -3.172 1.00 98.62 94 LEU A N 1
ATOM 729 C CA . LEU A 1 94 ? -3.851 -0.413 -1.724 1.00 98.62 94 LEU A CA 1
ATOM 730 C C . LEU A 1 94 ? -4.367 0.835 -0.992 1.00 98.62 94 LEU A C 1
ATOM 732 O O . LEU A 1 94 ? -5.082 0.716 0.008 1.00 98.62 94 LEU A O 1
ATOM 736 N N . ASN A 1 95 ? -4.019 2.024 -1.490 1.00 98.44 95 ASN A N 1
ATOM 737 C CA . ASN A 1 95 ? -4.387 3.302 -0.889 1.00 98.44 95 ASN A CA 1
ATOM 738 C C . ASN A 1 95 ? -5.893 3.594 -1.001 1.00 98.44 95 ASN A C 1
ATOM 740 O O . ASN A 1 95 ? -6.536 3.938 -0.009 1.00 98.44 95 ASN A O 1
ATOM 744 N N . SER A 1 96 ? -6.459 3.446 -2.199 1.00 97.69 96 SER A N 1
ATOM 745 C CA . SER A 1 96 ? -7.863 3.765 -2.487 1.00 97.69 96 SER A CA 1
ATOM 746 C C . SER A 1 96 ? -8.838 2.683 -2.011 1.00 97.69 96 SER A C 1
ATOM 748 O O . SER A 1 96 ? -9.967 2.999 -1.635 1.00 97.69 96 SER A O 1
ATOM 750 N N . GLY A 1 97 ? -8.406 1.419 -1.970 1.00 97.75 97 GLY A N 1
ATOM 751 C CA . GLY A 1 97 ? -9.226 0.288 -1.551 1.00 97.75 97 GLY A CA 1
ATOM 752 C C . GLY A 1 97 ? -9.013 -0.091 -0.079 1.00 97.75 97 GLY A C 1
ATOM 753 O O . GLY A 1 97 ? -9.683 0.467 0.797 1.00 97.75 97 GLY A O 1
ATOM 754 N N . PRO A 1 98 ? -8.143 -1.072 0.230 1.00 98.25 98 PRO A N 1
ATOM 755 C CA . PRO A 1 98 ? -7.997 -1.618 1.580 1.00 98.25 98 PRO A CA 1
ATOM 756 C C . PRO A 1 98 ? -7.693 -0.578 2.665 1.00 98.25 98 PRO A C 1
ATOM 758 O O . PRO A 1 98 ? -8.328 -0.610 3.718 1.00 98.25 98 PRO A O 1
ATOM 761 N N . LEU A 1 99 ? -6.772 0.363 2.426 1.00 98.56 99 LEU A N 1
ATOM 762 C CA . LEU A 1 99 ? -6.380 1.355 3.435 1.00 98.56 99 LEU A CA 1
ATOM 763 C C . LEU A 1 99 ? -7.521 2.333 3.765 1.00 98.56 99 LEU A C 1
ATOM 765 O O . LEU A 1 99 ? -7.732 2.678 4.934 1.00 98.56 99 LEU A O 1
ATOM 769 N N . SER A 1 100 ? -8.284 2.741 2.748 1.00 98.12 100 SER A N 1
ATOM 770 C CA . SER A 1 100 ? -9.487 3.562 2.910 1.00 98.12 100 SER A CA 1
ATOM 771 C C . SER A 1 100 ? -10.553 2.829 3.736 1.00 98.12 100 SER A C 1
ATOM 773 O O . SER A 1 100 ? -11.018 3.347 4.755 1.00 98.12 100 SER A O 1
ATOM 775 N N . LYS A 1 101 ? -10.857 1.571 3.379 1.00 98.44 101 LYS A N 1
ATOM 776 C CA . LYS A 1 101 ? -11.820 0.721 4.104 1.00 98.44 101 LYS A CA 1
ATOM 777 C C . LYS A 1 101 ? -11.407 0.474 5.555 1.00 98.44 101 LYS A C 1
ATOM 779 O O . LYS A 1 101 ? -12.234 0.575 6.455 1.00 98.44 101 LYS A O 1
ATOM 784 N N . LEU A 1 102 ? -10.126 0.205 5.800 1.00 98.50 102 LEU A N 1
ATOM 785 C CA . LEU A 1 102 ? -9.592 0.021 7.148 1.00 98.50 102 LEU A CA 1
ATOM 786 C C . LEU A 1 102 ? -9.718 1.300 7.987 1.00 98.50 102 LEU A C 1
ATOM 788 O O . LEU A 1 102 ? -10.064 1.243 9.164 1.00 98.50 102 LEU A O 1
ATOM 792 N N . SER A 1 103 ? -9.480 2.464 7.380 1.00 98.19 103 SER A N 1
ATOM 793 C CA . SER A 1 103 ? -9.645 3.755 8.055 1.00 98.19 103 SER A CA 1
ATOM 794 C C . SER A 1 103 ? -11.102 4.034 8.430 1.00 98.19 103 SER A C 1
ATOM 796 O O . SER A 1 103 ? -11.345 4.589 9.503 1.00 98.19 103 SER A O 1
ATOM 798 N N . LEU A 1 104 ? -12.060 3.634 7.586 1.00 98.00 104 LEU A N 1
ATOM 799 C CA . LEU A 1 104 ? -13.489 3.698 7.899 1.00 98.00 104 LEU A CA 1
ATOM 800 C C . LEU A 1 104 ? -13.843 2.762 9.062 1.00 98.00 104 LEU A C 1
ATOM 802 O O . LEU A 1 104 ? -14.398 3.223 10.056 1.00 98.00 104 LEU A O 1
ATOM 806 N N . LEU A 1 105 ? -13.425 1.495 8.986 1.00 97.75 105 LEU A N 1
ATOM 807 C CA . LEU A 1 105 ? -13.683 0.495 10.023 1.00 97.75 105 LEU A CA 1
ATOM 808 C C . LEU A 1 105 ? -13.160 0.940 11.397 1.00 97.75 105 LEU A C 1
ATOM 810 O O . LEU A 1 105 ? -13.856 0.806 12.400 1.00 97.75 105 LEU A O 1
ATOM 814 N N . ILE A 1 106 ? -11.950 1.507 11.459 1.00 97.81 106 ILE A N 1
ATOM 815 C CA . ILE A 1 106 ? -11.388 2.040 12.710 1.00 97.81 106 ILE A CA 1
ATOM 816 C C . ILE A 1 106 ? -12.292 3.136 13.290 1.00 97.81 106 ILE A C 1
ATOM 818 O O . ILE A 1 106 ? -12.561 3.128 14.490 1.00 97.81 106 ILE A O 1
ATOM 822 N N . ARG A 1 107 ? -12.785 4.062 12.456 1.00 97.25 107 ARG A N 1
ATOM 823 C CA . ARG A 1 107 ? -13.675 5.145 12.905 1.00 97.25 107 ARG A CA 1
ATOM 824 C C . ARG A 1 107 ? -15.004 4.603 13.423 1.00 97.25 107 ARG A C 1
ATOM 826 O O . ARG A 1 107 ? -15.428 5.010 14.500 1.00 97.25 107 ARG A O 1
ATOM 833 N N . GLU A 1 108 ? -15.629 3.678 12.699 1.00 96.38 108 GLU A N 1
ATOM 834 C CA . GLU A 1 108 ? -16.884 3.036 13.113 1.00 96.38 108 GLU A CA 1
ATOM 835 C C . GLU A 1 108 ? -16.718 2.323 14.462 1.00 96.38 108 GLU A C 1
ATOM 837 O O . GLU A 1 108 ? -17.496 2.538 15.390 1.00 96.38 108 GLU A O 1
ATOM 842 N N . ARG A 1 109 ? -15.638 1.550 14.628 1.00 94.25 109 ARG A N 1
ATOM 843 C CA . ARG A 1 109 ? -15.334 0.847 15.885 1.00 94.25 109 ARG A CA 1
ATOM 844 C C . ARG A 1 109 ? -15.067 1.797 17.052 1.00 94.25 109 ARG A C 1
ATOM 846 O O . ARG A 1 109 ? -15.468 1.502 18.172 1.00 94.25 109 ARG A O 1
ATOM 853 N N . GLN A 1 110 ? -14.428 2.940 16.809 1.00 94.06 110 GLN A N 1
ATOM 854 C CA . GLN A 1 110 ? -14.233 3.971 17.834 1.00 94.06 110 GLN A CA 1
ATOM 855 C C . GLN A 1 110 ? -15.546 4.662 18.228 1.00 94.06 110 GLN A C 1
ATOM 857 O O . GLN A 1 110 ? -15.713 5.020 19.391 1.00 94.06 110 GLN A O 1
ATOM 862 N N . GLN A 1 111 ? -16.481 4.847 17.291 1.00 92.19 111 GLN A N 1
ATOM 863 C CA . GLN A 1 111 ? -17.792 5.441 17.574 1.00 92.19 111 GLN A CA 1
ATOM 864 C C . GLN A 1 111 ? -18.682 4.514 18.403 1.00 92.19 111 GLN A C 1
ATOM 866 O O . GLN A 1 111 ? -19.345 4.995 19.312 1.00 92.19 111 GLN A O 1
ATOM 871 N N . LEU A 1 112 ? -18.645 3.204 18.140 1.00 86.31 112 LEU A N 1
ATOM 872 C CA . LEU A 1 112 ? -19.410 2.192 18.882 1.00 86.31 112 LEU A CA 1
ATOM 873 C C . LEU A 1 112 ? -18.920 1.964 20.323 1.00 86.31 112 LEU A C 1
ATOM 875 O O . LEU A 1 112 ? -19.587 1.273 21.085 1.00 86.31 112 LEU A O 1
ATOM 879 N N . ARG A 1 113 ? -17.751 2.504 20.696 1.00 76.62 113 ARG A N 1
ATOM 880 C CA . ARG A 1 113 ? -17.253 2.492 22.083 1.00 76.62 113 ARG A CA 1
ATOM 881 C C . ARG A 1 113 ? -17.829 3.619 22.949 1.00 76.62 113 ARG A C 1
ATOM 883 O O . ARG A 1 113 ? -17.580 3.598 24.152 1.00 76.62 113 ARG A O 1
ATOM 890 N N . LYS A 1 114 ? -18.495 4.613 22.350 1.00 57.12 114 LYS A N 1
ATOM 891 C CA . LYS A 1 114 ? -19.231 5.649 23.091 1.00 57.12 114 LYS A CA 1
ATOM 892 C C . LYS A 1 114 ? -20.553 5.088 23.589 1.00 57.12 114 LYS A C 1
ATOM 894 O O . LYS A 1 114 ? -20.927 5.472 24.715 1.00 57.12 114 LYS A O 1
#

InterPro domains:
  IPR001060 FCH domain [PF00611] (12-85)
  IPR001060 FCH domain [SM00055] (1-94)
  IPR027267 AH/BAR domain superfamily [G3DSA:1.20.1270.60] (1-114)
  IPR027267 AH/BAR domain superfamily [SSF103657] (12-114)
  IPR031160 F-BAR domain [PS51741] (1-114)